Protein AF-A0A2E5YKN3-F1 (afdb_monomer_lite)

Structure (mmCIF, N/CA/C/O backbone):
data_AF-A0A2E5YKN3-F1
#
_entry.id   AF-A0A2E5YKN3-F1
#
loop_
_atom_site.group_PDB
_atom_site.id
_atom_site.type_symbol
_atom_site.label_atom_id
_atom_site.label_alt_id
_atom_site.label_comp_id
_atom_site.label_asym_id
_atom_site.label_entity_id
_atom_site.label_seq_id
_atom_site.pdbx_PDB_ins_code
_atom_site.Cartn_x
_atom_site.Cartn_y
_atom_site.Cartn_z
_atom_site.occupancy
_atom_site.B_iso_or_equiv
_atom_site.auth_seq_id
_atom_site.auth_comp_id
_atom_site.auth_asym_id
_atom_site.auth_atom_id
_atom_site.pdbx_PDB_model_num
ATOM 1 N N . MET A 1 1 ? 11.611 -17.484 11.912 1.00 40.34 1 MET A N 1
ATOM 2 C CA . MET A 1 1 ? 11.060 -16.116 11.853 1.00 40.34 1 MET A CA 1
ATOM 3 C C . MET A 1 1 ? 9.608 -16.258 11.457 1.00 40.34 1 MET A C 1
ATOM 5 O O . MET A 1 1 ? 9.357 -16.777 10.380 1.00 40.34 1 MET A O 1
ATOM 9 N N . LEU A 1 2 ? 8.669 -15.945 12.349 1.00 41.41 2 LEU A N 1
ATOM 10 C CA . LEU A 1 2 ? 7.249 -15.959 12.001 1.00 41.41 2 LEU A CA 1
ATOM 11 C C . LEU A 1 2 ? 7.031 -14.798 11.029 1.00 41.41 2 LEU A C 1
ATOM 13 O O . LEU A 1 2 ? 7.109 -13.644 11.439 1.00 41.41 2 LEU A O 1
ATOM 17 N N . ALA A 1 3 ? 6.862 -15.101 9.743 1.00 58.69 3 ALA A N 1
ATOM 18 C CA . ALA A 1 3 ? 6.401 -14.122 8.771 1.00 58.69 3 ALA A CA 1
ATOM 19 C C . ALA A 1 3 ? 4.945 -13.794 9.130 1.00 58.69 3 ALA A C 1
ATOM 21 O O . ALA A 1 3 ? 4.028 -14.521 8.754 1.00 58.69 3 ALA A O 1
ATOM 22 N N . GLY A 1 4 ? 4.753 -12.781 9.979 1.00 70.62 4 GLY A N 1
ATOM 23 C CA . GLY A 1 4 ? 3.435 -12.214 10.246 1.00 70.62 4 GLY A CA 1
ATOM 24 C C . GLY A 1 4 ? 2.866 -11.613 8.963 1.00 70.62 4 GLY A C 1
ATOM 25 O O . GLY A 1 4 ? 3.627 -11.246 8.065 1.00 70.62 4 GLY A O 1
ATOM 26 N N . LYS A 1 5 ? 1.537 -11.546 8.862 1.00 84.75 5 LYS A N 1
ATOM 27 C CA . LYS A 1 5 ? 0.886 -10.872 7.735 1.00 84.75 5 LYS A CA 1
ATOM 28 C C . LYS A 1 5 ? 1.329 -9.406 7.703 1.00 84.75 5 LYS A C 1
ATOM 30 O O . LYS A 1 5 ? 1.473 -8.792 8.757 1.00 84.75 5 LYS A O 1
ATOM 35 N N . VAL A 1 6 ? 1.566 -8.868 6.511 1.00 87.00 6 VAL A N 1
ATOM 36 C CA . VAL A 1 6 ? 1.945 -7.462 6.335 1.00 87.00 6 VAL A CA 1
ATOM 37 C C . VAL A 1 6 ? 0.680 -6.612 6.391 1.00 87.00 6 VAL A C 1
ATOM 39 O O . VAL A 1 6 ? -0.210 -6.773 5.552 1.00 87.00 6 VAL A O 1
ATOM 42 N N . GLU A 1 7 ? 0.594 -5.726 7.383 1.00 91.50 7 GLU A N 1
ATOM 43 C CA . GLU A 1 7 ? -0.519 -4.777 7.517 1.00 91.50 7 GLU A CA 1
ATOM 44 C C . GLU A 1 7 ? -0.087 -3.340 7.225 1.00 91.50 7 GLU A C 1
ATOM 46 O O . GLU A 1 7 ? -0.879 -2.560 6.700 1.00 91.50 7 GLU A O 1
ATOM 51 N N . THR A 1 8 ? 1.175 -3.006 7.506 1.00 92.50 8 THR A N 1
ATOM 52 C CA . THR A 1 8 ? 1.753 -1.684 7.240 1.00 92.50 8 THR A CA 1
ATOM 53 C C . THR A 1 8 ? 3.110 -1.781 6.543 1.00 92.50 8 THR A C 1
ATOM 55 O O . THR A 1 8 ? 3.723 -2.851 6.436 1.00 92.50 8 THR A O 1
ATOM 58 N N . VAL A 1 9 ? 3.626 -0.640 6.081 1.00 89.44 9 VAL A N 1
ATOM 59 C CA . VAL A 1 9 ? 4.989 -0.566 5.537 1.00 89.44 9 VAL A CA 1
ATOM 60 C C . VAL A 1 9 ? 6.028 -0.855 6.622 1.00 89.44 9 VAL A C 1
ATOM 62 O O . VAL A 1 9 ? 7.035 -1.505 6.348 1.00 89.44 9 VAL A O 1
ATOM 65 N N . GLU A 1 10 ? 5.786 -0.443 7.866 1.00 91.00 10 GLU A N 1
ATOM 66 C CA . GLU A 1 10 ? 6.653 -0.732 9.009 1.00 91.00 10 GLU A CA 1
ATOM 67 C C . GLU A 1 10 ? 6.767 -2.235 9.259 1.00 91.00 10 GLU A C 1
ATOM 69 O O . GLU A 1 10 ? 7.864 -2.709 9.553 1.00 91.00 10 GLU A O 1
ATOM 74 N N . ASP A 1 11 ? 5.683 -2.999 9.105 1.00 88.88 11 ASP A N 1
ATOM 75 C CA . ASP A 1 11 ? 5.725 -4.460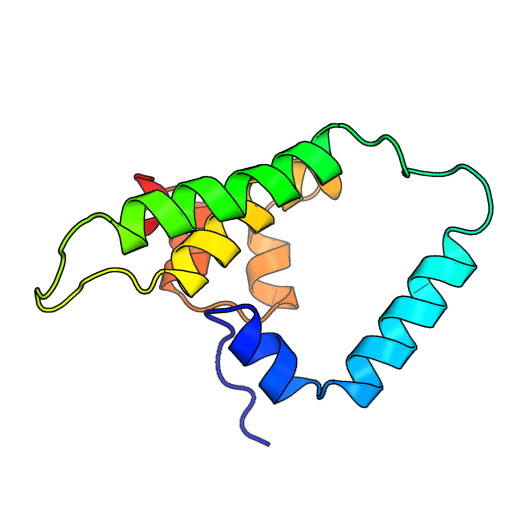 9.225 1.00 88.88 11 ASP A CA 1
ATOM 76 C C . ASP A 1 11 ? 6.582 -5.087 8.121 1.00 88.88 11 ASP A C 1
ATOM 78 O O . ASP A 1 11 ? 7.440 -5.935 8.398 1.00 88.88 11 ASP A O 1
ATOM 82 N N . ALA A 1 12 ? 6.442 -4.607 6.881 1.00 87.81 12 ALA A N 1
ATOM 83 C CA . ALA A 1 12 ? 7.300 -5.023 5.776 1.00 87.81 12 ALA A CA 1
ATOM 84 C C . ALA A 1 12 ? 8.779 -4.696 6.061 1.00 87.81 12 ALA A C 1
ATOM 86 O O . ALA A 1 12 ? 9.648 -5.560 5.916 1.00 87.81 12 ALA A O 1
ATOM 87 N N . VAL A 1 13 ? 9.076 -3.488 6.553 1.00 89.56 13 VAL A N 1
ATOM 88 C CA . VAL A 1 13 ? 10.436 -3.066 6.928 1.00 89.56 13 VAL A CA 1
ATOM 89 C C . VAL A 1 13 ? 10.989 -3.901 8.086 1.00 89.56 13 VAL A C 1
ATOM 91 O O . VAL A 1 13 ? 12.150 -4.306 8.032 1.00 89.56 13 VAL A O 1
ATOM 94 N N . ARG A 1 14 ? 10.188 -4.198 9.117 1.00 89.62 14 ARG A N 1
ATOM 95 C CA . ARG A 1 14 ? 10.586 -5.052 10.252 1.00 89.62 14 ARG A CA 1
ATOM 96 C C . ARG A 1 14 ? 10.876 -6.482 9.808 1.00 89.62 14 ARG A C 1
ATOM 98 O O . ARG A 1 14 ? 11.823 -7.081 10.312 1.00 89.62 14 ARG A O 1
ATOM 105 N N . SER A 1 15 ? 10.091 -7.017 8.873 1.00 85.25 15 SER A N 1
ATOM 106 C CA . SER A 1 15 ? 10.263 -8.384 8.369 1.00 85.25 15 SER A CA 1
ATOM 107 C C . SER A 1 15 ? 11.516 -8.544 7.496 1.00 85.25 15 SER A C 1
ATOM 109 O O . SER A 1 15 ? 12.254 -9.516 7.657 1.00 85.25 15 SER A O 1
ATOM 111 N N . LEU A 1 16 ? 11.791 -7.582 6.605 1.00 85.06 16 LEU A N 1
ATOM 112 C CA . LEU A 1 16 ? 12.911 -7.641 5.660 1.00 85.06 16 LEU A CA 1
ATOM 113 C C . LEU A 1 16 ? 14.221 -7.097 6.255 1.00 85.06 16 LEU A C 1
ATOM 115 O O . LEU A 1 16 ? 15.306 -7.587 5.937 1.00 85.06 16 LEU A O 1
ATOM 119 N N . GLY A 1 17 ? 14.124 -6.081 7.113 1.00 89.88 17 GLY A N 1
ATOM 120 C CA . GLY A 1 17 ? 15.240 -5.312 7.653 1.00 89.88 17 GLY A CA 1
ATOM 121 C C . GLY A 1 17 ? 15.718 -4.198 6.713 1.00 89.88 17 GLY A C 1
ATOM 122 O O . GLY A 1 17 ? 15.833 -4.374 5.497 1.00 89.88 17 GLY A O 1
ATOM 123 N N . LEU A 1 18 ? 16.070 -3.041 7.288 1.00 90.06 18 LEU A N 1
ATOM 124 C CA . LEU A 1 18 ? 16.417 -1.831 6.529 1.00 90.06 18 LEU A CA 1
ATOM 125 C C . LEU A 1 18 ? 17.653 -2.005 5.626 1.00 90.06 18 LEU A C 1
ATOM 127 O O . LEU A 1 18 ? 17.686 -1.483 4.515 1.00 90.06 18 LEU A O 1
ATOM 131 N N . GLN A 1 19 ? 18.656 -2.775 6.063 1.00 89.75 19 GLN A N 1
ATOM 132 C CA . GLN A 1 19 ? 19.853 -3.045 5.253 1.00 89.75 19 GLN A CA 1
ATOM 133 C C . GLN A 1 19 ? 19.534 -3.867 3.998 1.00 89.75 19 GLN A C 1
ATOM 135 O O . GLN A 1 19 ? 20.022 -3.564 2.909 1.00 89.75 19 GLN A O 1
ATOM 140 N N . GLN A 1 20 ? 18.700 -4.900 4.141 1.00 87.88 20 GLN A N 1
ATOM 141 C CA . GLN A 1 20 ? 18.295 -5.748 3.022 1.00 87.88 20 GLN A CA 1
ATOM 142 C C . GLN A 1 20 ? 17.408 -4.958 2.058 1.00 87.88 20 GLN A C 1
ATOM 144 O O . GLN A 1 20 ? 17.629 -5.023 0.850 1.00 87.88 20 GLN A O 1
ATOM 149 N N . LEU A 1 21 ? 16.469 -4.166 2.588 1.00 89.62 21 LEU A N 1
ATOM 150 C CA . LEU A 1 21 ? 15.630 -3.269 1.797 1.00 89.62 21 LEU A CA 1
ATOM 151 C C . LEU A 1 21 ? 16.475 -2.272 0.993 1.00 89.62 21 LEU A C 1
ATOM 153 O O . LEU A 1 21 ? 16.273 -2.137 -0.209 1.00 89.62 21 LEU A O 1
ATOM 157 N N . GLY A 1 22 ? 17.467 -1.635 1.622 1.00 89.81 22 GLY A N 1
ATOM 158 C CA . GLY A 1 22 ? 18.379 -0.709 0.950 1.00 89.81 22 GLY A CA 1
ATOM 159 C C . GLY A 1 22 ? 19.169 -1.366 -0.186 1.00 89.81 22 GLY A C 1
ATOM 160 O O . GLY A 1 22 ? 19.305 -0.778 -1.258 1.00 89.81 22 GLY A O 1
ATOM 161 N N . ARG A 1 23 ? 19.632 -2.613 -0.002 1.00 91.94 23 ARG A N 1
ATOM 162 C CA . ARG A 1 23 ? 20.300 -3.371 -1.074 1.00 91.94 23 ARG A CA 1
ATOM 163 C C . ARG A 1 23 ? 19.362 -3.629 -2.251 1.00 91.94 23 ARG A C 1
ATOM 165 O O . ARG A 1 23 ? 19.757 -3.420 -3.395 1.00 91.94 23 ARG A O 1
ATOM 172 N N . TRP A 1 24 ? 18.134 -4.067 -1.983 1.00 92.06 24 TRP A N 1
ATOM 173 C CA . TRP A 1 24 ? 17.137 -4.292 -3.031 1.00 92.06 24 TRP A CA 1
ATOM 174 C C . TRP A 1 24 ? 16.754 -2.994 -3.744 1.00 92.06 24 TRP A C 1
ATOM 176 O O . TRP A 1 24 ? 16.722 -2.972 -4.971 1.00 92.06 24 TRP A O 1
ATOM 186 N N . ALA A 1 25 ? 16.567 -1.898 -3.009 1.00 88.31 25 ALA A N 1
ATOM 187 C CA . ALA A 1 25 ? 16.314 -0.582 -3.584 1.00 88.31 25 ALA A CA 1
ATOM 188 C C . ALA A 1 25 ? 17.461 -0.133 -4.503 1.00 88.31 25 ALA A C 1
ATOM 190 O O . ALA A 1 25 ? 17.210 0.322 -5.615 1.00 88.31 25 ALA A O 1
ATOM 191 N N . ALA A 1 26 ? 18.719 -0.322 -4.094 1.00 89.00 26 ALA A N 1
ATOM 192 C CA . ALA A 1 26 ? 19.877 -0.000 -4.926 1.00 89.00 26 ALA A CA 1
ATOM 193 C C . ALA A 1 26 ? 19.916 -0.825 -6.225 1.00 89.00 26 ALA A C 1
ATOM 195 O O . ALA A 1 26 ? 20.190 -0.269 -7.286 1.00 89.00 26 ALA A O 1
ATOM 196 N N . ILE A 1 27 ? 19.597 -2.125 -6.163 1.00 90.31 27 ILE A N 1
ATOM 197 C CA . ILE A 1 27 ? 19.497 -2.986 -7.353 1.00 90.31 27 ILE A CA 1
ATOM 198 C C . ILE A 1 27 ? 18.385 -2.486 -8.278 1.00 90.31 27 ILE A C 1
ATOM 200 O O . ILE A 1 27 ? 18.623 -2.317 -9.470 1.00 90.31 27 ILE A O 1
ATOM 204 N N . LEU A 1 28 ? 17.194 -2.207 -7.742 1.00 85.81 28 LEU A N 1
ATOM 205 C CA . LEU A 1 28 ? 16.065 -1.699 -8.524 1.00 85.81 28 LEU A CA 1
ATOM 206 C C . LEU A 1 28 ? 16.410 -0.365 -9.198 1.00 85.81 28 LEU A C 1
ATOM 208 O O . LEU A 1 28 ? 16.187 -0.211 -10.394 1.00 85.81 28 LEU A O 1
ATOM 212 N N . LEU A 1 29 ? 17.022 0.572 -8.472 1.00 83.38 29 LEU A N 1
ATOM 213 C CA . LEU A 1 29 ? 17.454 1.863 -9.015 1.00 83.38 29 LEU A CA 1
ATOM 214 C C . LEU A 1 29 ? 18.542 1.721 -10.086 1.00 83.38 29 LEU A C 1
ATOM 216 O O . LEU A 1 29 ? 18.543 2.473 -11.058 1.00 83.38 29 LEU A O 1
ATOM 220 N N . TYR A 1 30 ? 19.452 0.760 -9.924 1.00 85.25 30 TYR A N 1
ATOM 221 C CA . TYR A 1 30 ? 20.481 0.462 -10.915 1.00 85.25 30 TYR A CA 1
ATOM 222 C C . TYR A 1 30 ? 19.885 -0.145 -12.193 1.00 85.25 30 TYR A C 1
ATOM 224 O O . TYR A 1 30 ? 20.225 0.285 -13.293 1.00 85.25 30 TYR A O 1
ATOM 232 N N . VAL A 1 31 ? 18.960 -1.101 -12.055 1.00 82.62 31 VAL A N 1
ATOM 233 C CA . VAL A 1 31 ? 18.258 -1.741 -13.182 1.00 82.62 31 VAL A CA 1
ATOM 234 C C . VAL A 1 31 ? 17.399 -0.735 -13.952 1.00 82.62 31 VAL A C 1
ATOM 236 O O . VAL A 1 31 ? 17.339 -0.792 -15.176 1.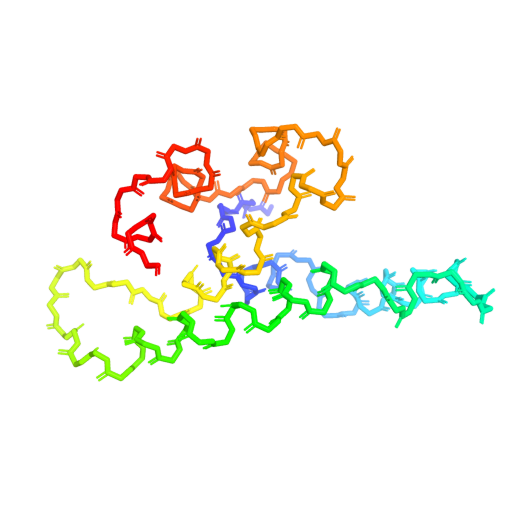00 82.62 31 VAL A O 1
ATOM 239 N N . GLN A 1 32 ? 16.801 0.236 -13.261 1.00 71.69 32 GLN A N 1
ATOM 240 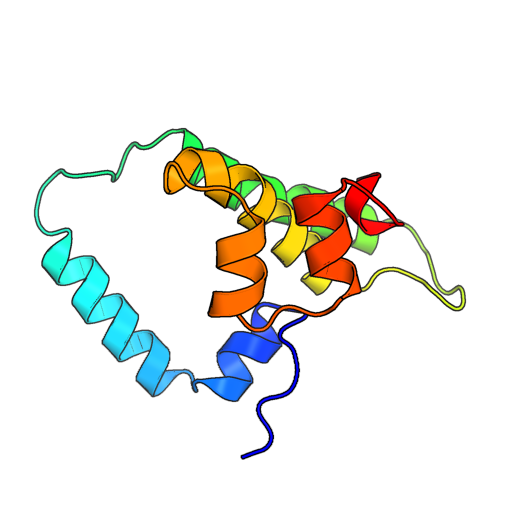C CA . GLN A 1 32 ? 16.028 1.333 -13.862 1.00 71.69 32 GLN A CA 1
ATOM 241 C C . GLN A 1 32 ? 16.914 2.411 -14.533 1.00 71.69 32 GLN A C 1
ATOM 243 O O . GLN A 1 32 ? 16.417 3.459 -14.955 1.00 71.69 32 GLN A O 1
ATOM 248 N N . GLY A 1 33 ? 18.232 2.189 -14.615 1.00 57.28 33 GLY A N 1
ATOM 249 C CA . GLY A 1 33 ? 19.238 3.138 -15.083 1.00 57.28 33 GLY A CA 1
ATOM 250 C C . GLY A 1 33 ? 18.944 3.745 -16.458 1.00 57.28 33 GLY A C 1
ATOM 251 O O . GLY A 1 33 ? 19.229 3.149 -17.492 1.00 57.28 33 GLY A O 1
ATOM 252 N N . GLY A 1 34 ? 18.432 4.979 -16.474 1.00 58.03 34 GLY A N 1
ATOM 253 C CA . GLY A 1 34 ? 18.390 5.819 -17.673 1.00 58.03 34 GLY A CA 1
ATOM 254 C C . GLY A 1 34 ? 17.143 6.685 -17.781 1.00 58.03 34 GLY A C 1
ATOM 255 O O . GLY A 1 34 ? 17.198 7.877 -17.499 1.00 58.03 34 GLY A O 1
ATOM 256 N N . THR A 1 35 ? 16.021 6.124 -18.219 1.00 55.00 35 THR A N 1
ATOM 257 C CA . THR A 1 35 ? 14.827 6.907 -18.604 1.00 55.00 35 THR A CA 1
ATOM 258 C C . THR A 1 35 ? 13.515 6.115 -18.563 1.00 55.00 35 THR A C 1
ATOM 260 O O . THR A 1 35 ? 12.467 6.673 -18.887 1.00 55.00 35 THR A O 1
ATOM 263 N N . GLY A 1 36 ? 13.534 4.846 -18.151 1.00 54.97 36 GLY A N 1
ATOM 264 C CA . GLY A 1 36 ? 12.326 4.032 -18.037 1.00 54.97 36 GLY A CA 1
ATOM 265 C C . GLY A 1 36 ? 11.552 4.381 -16.769 1.00 54.97 36 GLY A C 1
ATOM 266 O O . GLY A 1 36 ? 12.112 4.386 -15.682 1.00 54.97 36 GLY A O 1
ATOM 267 N N . ASP A 1 37 ? 10.273 4.709 -16.911 1.00 54.88 37 ASP A N 1
ATOM 268 C CA . ASP A 1 37 ? 9.266 4.700 -15.837 1.00 54.88 37 ASP A CA 1
ATOM 269 C C . ASP A 1 37 ? 9.304 5.792 -14.744 1.00 54.88 37 ASP A C 1
ATOM 271 O O . ASP A 1 37 ? 8.321 5.975 -14.030 1.00 54.88 37 ASP A O 1
ATOM 275 N N . ARG A 1 38 ? 10.334 6.653 -14.683 1.00 54.81 38 ARG A N 1
ATOM 276 C CA . ARG A 1 38 ? 10.375 7.842 -13.783 1.00 54.81 38 ARG A CA 1
ATOM 277 C C . ARG A 1 38 ? 9.208 8.838 -13.949 1.00 54.81 38 ARG A C 1
ATOM 279 O O . ARG A 1 38 ? 9.138 9.816 -13.208 1.00 54.81 38 ARG A O 1
ATOM 286 N N . ARG A 1 39 ? 8.338 8.645 -14.942 1.00 60.62 39 ARG A N 1
ATOM 287 C CA . ARG A 1 39 ? 7.161 9.480 -15.231 1.00 60.62 39 ARG A CA 1
ATOM 288 C C . ARG A 1 39 ? 5.887 8.660 -15.380 1.00 60.62 39 ARG A C 1
ATOM 290 O O . ARG A 1 39 ? 4.987 9.110 -16.079 1.00 60.62 39 ARG A O 1
ATOM 297 N N . ASN A 1 40 ? 5.810 7.463 -14.806 1.00 77.94 40 ASN A N 1
ATOM 298 C CA . ASN A 1 40 ? 4.548 6.743 -14.819 1.00 77.94 40 ASN A CA 1
ATOM 299 C C . ASN A 1 40 ? 3.558 7.473 -13.906 1.00 77.94 40 ASN A C 1
ATOM 301 O O . ASN A 1 40 ? 3.744 7.457 -12.684 1.00 77.94 40 ASN A O 1
ATOM 305 N N . PRO A 1 41 ? 2.528 8.134 -14.468 1.00 85.12 41 PRO A N 1
ATOM 306 C CA . PRO A 1 41 ? 1.584 8.885 -13.662 1.00 85.12 41 PRO A CA 1
ATOM 307 C C . PRO A 1 41 ? 0.842 7.963 -12.690 1.00 85.12 41 PRO A C 1
ATOM 309 O O . PRO A 1 41 ? 0.442 8.425 -11.626 1.00 85.12 41 PRO A O 1
ATOM 312 N N . LEU A 1 42 ? 0.713 6.663 -12.994 1.00 86.44 42 LEU A N 1
ATOM 313 C CA . LEU A 1 42 ? 0.110 5.688 -12.088 1.00 86.44 42 LEU A CA 1
ATOM 314 C C . LEU A 1 42 ? 0.996 5.428 -10.872 1.00 86.44 42 LEU A C 1
ATOM 316 O O . LEU A 1 42 ? 0.477 5.426 -9.765 1.00 86.44 42 LEU A O 1
ATOM 320 N N . LEU A 1 43 ? 2.319 5.299 -11.036 1.00 83.12 43 LEU A N 1
ATOM 321 C CA . LEU A 1 43 ? 3.226 5.127 -9.891 1.00 83.12 43 LEU A CA 1
ATOM 322 C C . LEU A 1 43 ? 3.195 6.351 -8.981 1.00 83.12 43 LEU A C 1
ATOM 324 O O . LEU A 1 43 ? 3.107 6.220 -7.761 1.00 83.12 43 LEU A O 1
ATOM 328 N N . THR A 1 44 ? 3.221 7.551 -9.569 1.00 86.00 44 THR A N 1
ATOM 329 C CA . THR A 1 44 ? 3.111 8.779 -8.781 1.00 86.00 44 THR A CA 1
ATOM 330 C C . THR A 1 44 ? 1.744 8.886 -8.118 1.00 86.00 44 THR A C 1
ATOM 332 O O . THR A 1 44 ? 1.674 9.262 -6.958 1.00 86.00 44 THR A O 1
ATOM 335 N N . THR A 1 45 ? 0.655 8.549 -8.809 1.00 89.56 45 THR A N 1
ATOM 336 C CA . THR A 1 45 ? -0.700 8.644 -8.239 1.00 89.56 45 THR A CA 1
ATOM 337 C C . THR A 1 45 ? -0.901 7.618 -7.129 1.00 89.56 45 THR A C 1
ATOM 339 O O . THR A 1 45 ? -1.451 7.964 -6.092 1.00 89.56 45 THR A O 1
ATOM 342 N N . ALA A 1 46 ? -0.391 6.396 -7.292 1.00 87.50 46 ALA A N 1
ATOM 343 C CA . ALA A 1 46 ? -0.408 5.350 -6.274 1.00 87.50 46 ALA A CA 1
ATOM 344 C C . ALA A 1 46 ? 0.320 5.788 -5.001 1.00 87.50 46 ALA A C 1
ATOM 346 O O . ALA A 1 46 ? -0.271 5.776 -3.922 1.00 87.50 46 ALA A O 1
ATOM 347 N N . ALA A 1 47 ? 1.554 6.283 -5.134 1.00 81.75 47 ALA A N 1
ATOM 348 C CA . ALA A 1 47 ? 2.307 6.819 -4.002 1.00 81.75 47 ALA A CA 1
ATOM 349 C C . ALA A 1 47 ? 1.563 7.975 -3.306 1.00 81.75 47 ALA A C 1
ATOM 351 O O . ALA A 1 47 ? 1.513 8.029 -2.080 1.00 81.75 47 ALA A O 1
ATOM 352 N N . HIS A 1 48 ? 0.932 8.868 -4.078 1.00 88.25 48 HIS A N 1
ATOM 353 C CA . HIS A 1 48 ? 0.150 9.978 -3.533 1.00 88.25 48 HIS A CA 1
ATOM 354 C C . HIS A 1 48 ? -1.240 9.588 -3.023 1.00 88.25 48 HIS A C 1
ATOM 356 O O . HIS A 1 48 ? -1.847 10.417 -2.361 1.00 88.25 48 HIS A O 1
ATOM 362 N N . ARG A 1 49 ? -1.776 8.394 -3.308 1.00 91.56 49 ARG A N 1
ATOM 363 C CA . ARG A 1 49 ? -3.086 7.963 -2.785 1.00 91.56 49 ARG A CA 1
ATOM 364 C C . ARG A 1 49 ? -2.986 7.426 -1.357 1.00 91.56 49 ARG A C 1
ATOM 366 O O . ARG A 1 49 ? -3.925 7.604 -0.587 1.00 91.56 49 ARG A O 1
ATOM 373 N N . GLY A 1 50 ? -1.850 6.831 -0.990 1.00 91.50 50 GLY A N 1
ATOM 374 C CA . GLY A 1 50 ? -1.602 6.362 0.377 1.00 91.50 50 GLY A CA 1
ATOM 375 C C . GLY A 1 50 ? -1.676 7.488 1.413 1.00 91.50 50 GLY A C 1
ATOM 376 O O . GLY A 1 50 ? -2.414 7.371 2.387 1.00 91.50 50 GLY A O 1
ATOM 377 N N . CYS A 1 51 ? -0.981 8.610 1.178 1.00 92.06 51 CYS A N 1
ATOM 378 C CA . CYS A 1 51 ? -0.900 9.696 2.166 1.00 92.06 51 CYS A CA 1
ATOM 379 C C . CYS A 1 51 ? -2.269 10.312 2.539 1.00 92.06 51 CYS A C 1
ATOM 381 O O . CYS A 1 51 ? -2.531 10.461 3.726 1.00 92.06 51 CYS A O 1
ATOM 383 N N . PRO A 1 52 ? -3.174 10.663 1.602 1.00 92.12 52 PRO A N 1
ATOM 384 C CA . PRO A 1 52 ? -4.500 11.168 1.945 1.00 92.12 52 PRO A CA 1
ATOM 385 C C . PRO A 1 52 ? -5.325 10.185 2.771 1.00 92.12 52 PRO A C 1
ATOM 387 O O . PRO A 1 52 ? -5.991 10.609 3.705 1.00 92.12 52 PRO A O 1
ATOM 390 N N . MET A 1 53 ? -5.276 8.887 2.459 1.00 92.62 53 MET A N 1
ATOM 391 C CA . MET A 1 53 ? -6.028 7.875 3.209 1.00 92.62 53 MET A CA 1
ATOM 392 C C . MET A 1 53 ? -5.492 7.724 4.637 1.00 92.62 53 MET A C 1
ATOM 394 O O . MET A 1 53 ? -6.277 7.652 5.579 1.00 92.62 53 MET A O 1
ATOM 398 N N . GLU A 1 54 ? -4.168 7.750 4.808 1.00 93.88 54 GLU A N 1
ATOM 399 C CA . GLU A 1 54 ? -3.517 7.803 6.122 1.00 93.88 54 GLU A CA 1
ATOM 400 C C . GLU A 1 54 ? -3.945 9.039 6.920 1.00 93.88 54 GLU A C 1
ATOM 402 O O . GLU A 1 54 ? -4.308 8.923 8.088 1.00 93.88 54 GLU A O 1
ATOM 407 N N . LEU A 1 55 ? -3.951 10.213 6.281 1.00 92.12 55 LEU A N 1
ATOM 408 C CA . LEU A 1 55 ? -4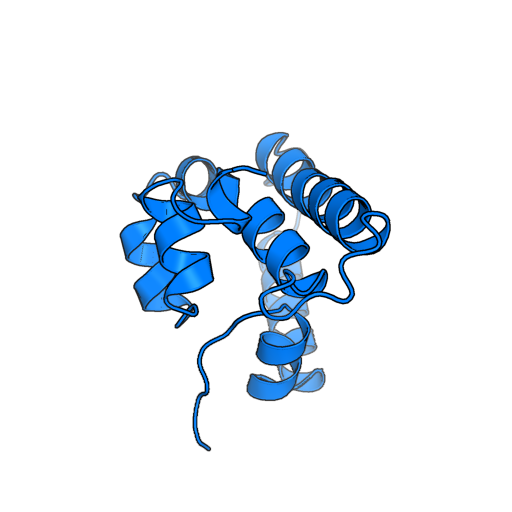.333 11.477 6.911 1.00 92.12 55 LEU A CA 1
ATOM 409 C C . LEU A 1 55 ? -5.808 11.496 7.313 1.00 92.12 55 LEU A C 1
ATOM 411 O O . LEU A 1 55 ? -6.111 11.864 8.441 1.00 92.12 55 LEU A O 1
ATOM 415 N N . ILE A 1 56 ? -6.716 11.054 6.436 1.00 90.62 56 ILE A N 1
ATOM 416 C CA . ILE A 1 56 ? -8.155 10.970 6.734 1.00 90.62 56 ILE A CA 1
ATOM 417 C C . ILE A 1 56 ? -8.388 10.103 7.974 1.00 90.62 56 ILE A C 1
ATOM 419 O O . ILE A 1 56 ? -9.144 10.487 8.864 1.00 90.62 56 ILE A O 1
ATOM 423 N N . VAL A 1 57 ? -7.719 8.951 8.054 1.00 91.25 57 VAL A N 1
ATOM 424 C CA . VAL A 1 57 ? -7.827 8.049 9.206 1.00 91.25 57 VAL A CA 1
ATOM 425 C C . VAL A 1 57 ? -7.145 8.625 10.449 1.00 91.25 57 VAL A C 1
ATOM 427 O O . VAL A 1 57 ? -7.669 8.474 11.548 1.00 91.25 57 VAL A O 1
ATOM 430 N N . GLY A 1 58 ? -6.005 9.301 10.295 1.00 88.94 58 GLY A N 1
ATOM 431 C CA . GLY A 1 58 ? -5.272 9.926 11.397 1.00 88.94 58 GLY A CA 1
ATOM 432 C C . GLY A 1 58 ? -5.982 11.140 12.007 1.00 88.94 58 GLY A C 1
ATOM 433 O O . GLY A 1 58 ? -5.858 11.374 13.208 1.00 88.94 58 GLY A O 1
ATOM 434 N N . GLU A 1 59 ? -6.730 11.897 11.201 1.00 86.25 59 GLU A N 1
ATOM 435 C CA . GLU A 1 59 ? -7.525 13.051 11.641 1.00 86.25 59 GLU A CA 1
ATOM 436 C C . GLU A 1 59 ? -8.914 12.660 12.149 1.00 86.25 59 GLU A C 1
ATOM 438 O O . GLU A 1 59 ? -9.469 13.340 13.016 1.00 86.25 59 GLU A O 1
ATOM 443 N N . ALA A 1 60 ? -9.488 11.566 11.643 1.00 79.94 60 ALA A N 1
ATOM 444 C CA . ALA A 1 60 ? -10.691 10.996 12.221 1.00 79.94 60 ALA A CA 1
ATOM 445 C C . ALA A 1 60 ? -10.355 10.529 13.646 1.00 79.94 60 ALA A C 1
ATOM 447 O O . ALA A 1 60 ? -9.660 9.530 13.817 1.00 79.94 60 ALA A O 1
ATOM 448 N N . GLU A 1 61 ? -10.824 11.258 14.671 1.00 58.72 61 GLU A N 1
ATOM 449 C CA . GLU A 1 61 ? -10.643 10.967 16.106 1.00 58.72 61 GLU A CA 1
ATOM 450 C C . GLU A 1 61 ? -11.304 9.637 16.517 1.00 58.72 61 GLU A C 1
ATOM 452 O O . GLU A 1 61 ? -12.232 9.560 17.324 1.00 58.72 61 GLU A O 1
ATOM 457 N N . THR A 1 62 ? -10.829 8.536 15.955 1.00 56.91 62 THR A N 1
ATOM 458 C CA . THR A 1 62 ? -11.448 7.227 16.060 1.00 56.91 62 THR A CA 1
ATOM 459 C C . THR A 1 62 ? -10.722 6.480 17.169 1.00 56.91 62 THR A C 1
ATOM 461 O O . THR A 1 62 ? -9.984 5.536 16.944 1.00 56.91 62 THR A O 1
ATOM 464 N N . LYS A 1 63 ? -10.903 6.912 18.422 1.00 57.28 63 LYS A N 1
ATOM 465 C CA . LYS A 1 63 ? -10.529 6.110 19.608 1.00 57.28 63 LYS A CA 1
ATOM 466 C C . LYS A 1 63 ? -11.641 5.120 19.976 1.00 57.28 63 LYS A C 1
ATOM 468 O O . LYS A 1 63 ? -11.977 4.965 21.146 1.00 57.28 63 LYS A O 1
ATOM 473 N N . SER A 1 64 ? -12.249 4.494 18.972 1.00 63.72 64 SER A N 1
ATOM 474 C CA . SER A 1 64 ? -13.238 3.429 19.163 1.00 63.72 64 SER A CA 1
ATOM 475 C C . SER A 1 64 ? -1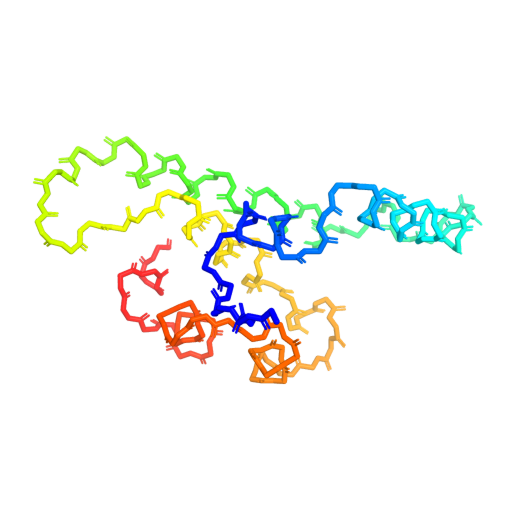2.594 2.071 18.903 1.00 63.72 64 SER A C 1
ATOM 477 O O . SER A 1 64 ? -11.657 1.962 18.111 1.00 63.72 64 SER A O 1
ATOM 479 N N . GLU A 1 65 ? -13.090 1.026 19.562 1.00 59.41 65 GLU A N 1
ATOM 480 C CA . GLU A 1 65 ? -12.719 -0.350 19.225 1.00 59.41 65 GLU A CA 1
ATOM 481 C C . GLU A 1 65 ? -13.041 -0.615 17.744 1.00 59.41 65 GLU A C 1
ATOM 483 O O . GLU A 1 65 ? -14.159 -0.369 17.293 1.00 59.41 65 GLU A O 1
ATOM 488 N N . GLY A 1 66 ? -12.045 -1.071 16.977 1.00 68.19 66 GLY A N 1
ATOM 489 C CA . GLY A 1 66 ? -12.168 -1.284 15.529 1.00 68.19 66 GLY A CA 1
ATOM 490 C C . GLY A 1 66 ? -11.756 -0.096 14.651 1.00 68.19 66 GLY A C 1
ATOM 491 O O . GLY A 1 66 ? -12.001 -0.126 13.447 1.00 68.19 66 GLY A O 1
ATOM 492 N N . ALA A 1 67 ? -11.133 0.938 15.220 1.00 79.88 67 ALA A N 1
ATOM 493 C CA . ALA A 1 67 ? -10.536 2.015 14.440 1.00 79.88 67 ALA A CA 1
ATOM 494 C C . ALA A 1 67 ? -9.442 1.505 13.491 1.00 79.88 67 ALA A C 1
ATOM 496 O O . ALA A 1 67 ? -8.613 0.670 13.862 1.00 79.88 67 ALA A O 1
ATOM 497 N N . ILE A 1 68 ? -9.441 2.039 12.270 1.00 87.38 68 ILE A N 1
ATOM 498 C CA . ILE A 1 68 ? -8.417 1.746 11.272 1.00 87.38 68 ILE A CA 1
ATOM 499 C C . ILE A 1 68 ? -7.094 2.350 11.752 1.00 87.38 68 ILE A C 1
ATOM 501 O O . ILE A 1 68 ? -7.038 3.508 12.159 1.00 87.38 68 ILE A O 1
ATOM 505 N N . GLU A 1 69 ? -6.021 1.568 11.695 1.00 90.19 69 GLU A N 1
ATOM 506 C CA . GLU A 1 69 ? -4.673 2.078 11.935 1.00 90.19 69 GLU A CA 1
ATOM 507 C C . GLU A 1 69 ? -4.195 2.867 10.691 1.00 90.19 69 GLU A C 1
ATOM 509 O O . GLU A 1 69 ? -4.357 2.375 9.568 1.00 90.19 69 GLU A O 1
ATOM 514 N N . PRO A 1 70 ? -3.648 4.090 10.841 1.00 92.12 70 PRO A N 1
ATOM 515 C CA . PRO A 1 70 ? -3.284 4.943 9.706 1.00 92.12 70 PRO A CA 1
ATOM 516 C C . PRO A 1 70 ? -2.320 4.291 8.701 1.00 92.12 70 PRO A C 1
ATOM 518 O O . PRO A 1 70 ? -2.530 4.412 7.493 1.00 92.12 70 PRO A O 1
ATOM 521 N N . GLY A 1 71 ? -1.316 3.540 9.165 1.00 92.75 71 GLY A N 1
ATOM 522 C CA . GLY A 1 71 ? -0.370 2.823 8.307 1.00 92.75 71 GLY A CA 1
ATOM 523 C C . GLY A 1 71 ? -1.028 1.769 7.407 1.00 92.75 71 GLY A C 1
ATOM 524 O O . GLY A 1 71 ? -0.606 1.571 6.264 1.00 92.75 71 GLY A O 1
ATOM 525 N N . ARG A 1 72 ? -2.116 1.134 7.856 1.00 93.50 72 ARG A N 1
ATOM 526 C CA . ARG A 1 72 ? -2.933 0.223 7.028 1.00 93.50 72 ARG A CA 1
ATOM 527 C C . ARG A 1 72 ? -3.680 0.971 5.934 1.00 93.50 72 ARG A C 1
ATOM 529 O O . ARG A 1 72 ? -3.759 0.483 4.807 1.00 93.50 72 ARG A O 1
ATOM 536 N N . ALA A 1 73 ? -4.203 2.157 6.246 1.00 93.88 73 ALA A N 1
ATOM 537 C CA . ALA A 1 73 ? -4.851 3.021 5.261 1.00 93.88 73 ALA A CA 1
ATOM 538 C C . ALA A 1 73 ? -3.847 3.532 4.217 1.00 93.88 73 ALA A C 1
ATOM 540 O O . ALA A 1 73 ? -4.144 3.506 3.020 1.00 93.88 73 ALA A O 1
ATOM 541 N N . PHE A 1 74 ? -2.630 3.883 4.650 1.00 94.31 74 PHE A N 1
ATOM 542 C CA . PHE A 1 74 ? -1.518 4.195 3.755 1.00 94.31 74 PHE A CA 1
ATOM 543 C C . PHE A 1 74 ? -1.227 3.034 2.794 1.00 94.31 74 PHE A C 1
ATOM 545 O O . PHE A 1 74 ? -1.190 3.224 1.575 1.00 94.31 74 PHE A O 1
ATOM 552 N N . LEU A 1 75 ? -1.047 1.821 3.334 1.00 93.75 75 LEU A N 1
ATOM 553 C CA . LEU A 1 75 ? -0.711 0.634 2.547 1.00 93.75 75 LEU A CA 1
ATOM 554 C C . LEU A 1 75 ? -1.817 0.286 1.543 1.00 93.75 75 LEU A C 1
ATOM 556 O O . LEU A 1 75 ? -1.521 0.050 0.370 1.00 93.75 75 LEU A O 1
ATOM 560 N N . ALA A 1 76 ? -3.081 0.296 1.977 1.00 93.81 76 ALA A N 1
ATOM 561 C CA . ALA A 1 76 ? -4.229 0.044 1.110 1.00 93.81 76 ALA A CA 1
ATOM 562 C C . ALA A 1 76 ? -4.322 1.083 -0.020 1.00 93.81 76 ALA A C 1
ATOM 564 O O . ALA A 1 76 ? -4.480 0.715 -1.183 1.00 93.81 76 ALA A O 1
ATOM 565 N N . GLY A 1 77 ? -4.142 2.372 0.284 1.00 93.19 77 GLY A N 1
ATOM 566 C CA . GLY A 1 77 ? -4.146 3.432 -0.722 1.00 93.19 77 GLY A CA 1
ATOM 567 C C . GLY A 1 77 ? -3.017 3.307 -1.737 1.00 93.19 77 GLY A C 1
ATOM 568 O O . GLY A 1 77 ? -3.257 3.407 -2.942 1.00 93.19 77 GLY A O 1
ATOM 569 N N . MET A 1 78 ? -1.805 3.010 -1.270 1.00 91.81 78 MET A N 1
ATOM 570 C CA . MET A 1 78 ? -0.634 2.813 -2.123 1.00 91.81 78 MET A CA 1
ATOM 571 C C . MET A 1 78 ? -0.786 1.603 -3.054 1.00 91.81 78 MET A C 1
ATOM 573 O O . MET A 1 78 ? -0.443 1.686 -4.233 1.00 91.81 78 MET A O 1
ATOM 577 N N . LEU A 1 79 ? -1.318 0.487 -2.548 1.00 91.94 79 LEU A N 1
ATOM 578 C CA . LEU A 1 79 ? -1.506 -0.736 -3.331 1.00 91.94 79 LEU A CA 1
ATOM 579 C C . LEU A 1 79 ? -2.782 -0.731 -4.173 1.00 91.94 79 LEU A C 1
ATOM 581 O O . LEU A 1 79 ? -2.945 -1.585 -5.025 1.00 91.94 79 LEU A O 1
ATOM 585 N N . SER A 1 80 ? -3.680 0.230 -4.012 1.00 91.62 80 SER A N 1
ATOM 586 C CA . SER A 1 80 ? -4.978 0.224 -4.700 1.00 91.62 80 SER A CA 1
ATOM 587 C C . SER A 1 80 ? -4.957 0.333 -6.235 1.00 91.62 80 SER A C 1
ATOM 589 O O . SER A 1 80 ? -5.995 0.154 -6.861 1.00 91.62 80 SER A O 1
ATOM 591 N N . MET A 1 81 ? -3.814 0.676 -6.834 1.00 90.19 81 MET A N 1
ATOM 592 C CA . MET A 1 81 ? -3.615 0.794 -8.292 1.00 90.19 81 MET A CA 1
ATOM 593 C C . MET A 1 81 ? -2.565 -0.190 -8.819 1.00 90.19 81 MET A C 1
ATOM 595 O O . MET A 1 81 ? -2.064 -0.067 -9.939 1.00 90.19 81 MET A O 1
ATOM 599 N N . VAL A 1 82 ? -2.155 -1.136 -7.980 1.00 86.44 82 VAL A N 1
ATOM 600 C CA . VAL A 1 82 ? -1.074 -2.069 -8.290 1.00 86.44 82 VAL A CA 1
ATOM 601 C C . VAL A 1 82 ? -1.437 -3.015 -9.444 1.00 86.44 82 VAL A C 1
ATOM 603 O O . VAL A 1 82 ? -0.567 -3.433 -10.204 1.00 86.44 82 VAL A O 1
ATOM 606 N N . ASP A 1 83 ? -2.722 -3.311 -9.615 1.00 87.62 83 ASP A N 1
ATOM 607 C CA . ASP A 1 83 ? -3.268 -4.139 -10.685 1.00 87.62 83 ASP A CA 1
ATOM 608 C C . ASP A 1 83 ? -3.091 -3.467 -12.053 1.00 87.62 83 ASP A C 1
ATOM 610 O O . ASP A 1 83 ? -2.590 -4.082 -12.997 1.00 87.62 83 ASP A O 1
ATOM 614 N N . ALA A 1 84 ? -3.393 -2.169 -12.131 1.00 87.38 84 ALA A N 1
ATOM 615 C CA . ALA A 1 84 ? -3.169 -1.328 -13.298 1.00 87.38 84 ALA A CA 1
ATOM 616 C C . ALA A 1 84 ? -1.673 -1.155 -13.602 1.00 87.38 84 ALA A C 1
ATOM 618 O O . ALA A 1 84 ? -1.285 -1.074 -14.767 1.00 87.38 84 ALA A O 1
ATOM 619 N N . LEU A 1 85 ? -0.826 -1.126 -12.567 1.00 84.62 85 LEU A N 1
ATOM 620 C CA . LEU A 1 85 ? 0.630 -1.035 -12.710 1.00 84.62 85 LEU A CA 1
ATOM 621 C C . LEU A 1 85 ? 1.259 -2.326 -13.242 1.00 84.62 85 LEU A C 1
ATOM 623 O O . LEU A 1 85 ? 2.175 -2.270 -14.060 1.00 84.62 85 LEU A O 1
ATOM 627 N N . LEU A 1 86 ? 0.788 -3.484 -12.776 1.00 82.62 86 LEU A N 1
ATOM 628 C CA . LEU A 1 86 ? 1.369 -4.788 -13.106 1.00 82.62 86 LEU A CA 1
ATOM 629 C C . LEU A 1 86 ? 0.643 -5.509 -14.249 1.00 82.62 86 LEU A C 1
ATOM 631 O O . LEU A 1 86 ? 1.139 -6.525 -14.740 1.00 82.62 86 LEU A O 1
ATOM 635 N N . GLY A 1 87 ? -0.519 -5.005 -14.674 1.00 85.31 87 GLY A N 1
ATOM 636 C CA . GLY A 1 87 ? -1.366 -5.633 -15.687 1.00 85.31 87 GLY A CA 1
ATOM 637 C C . GLY A 1 87 ? -1.904 -6.998 -15.248 1.00 85.31 87 GLY A C 1
ATOM 638 O O . GLY A 1 87 ? -2.089 -7.883 -16.085 1.00 85.31 87 GLY A O 1
ATOM 639 N N . ARG A 1 88 ? -2.085 -7.203 -13.937 1.00 86.62 88 ARG A N 1
ATOM 640 C CA . ARG A 1 88 ? -2.519 -8.470 -13.328 1.00 86.62 88 ARG A CA 1
ATOM 641 C C . ARG A 1 88 ? -3.551 -8.212 -12.225 1.00 86.62 88 ARG A C 1
ATOM 643 O O . ARG A 1 88 ? -3.458 -7.173 -11.582 1.00 86.62 88 ARG A O 1
ATOM 650 N N . PRO A 1 89 ? -4.483 -9.146 -11.969 1.00 85.31 89 PRO A N 1
ATOM 651 C CA . PRO A 1 89 ? -5.475 -9.002 -10.902 1.00 85.31 89 PRO A CA 1
ATOM 652 C C . PRO A 1 89 ? -4.840 -8.871 -9.507 1.00 85.31 89 PRO A C 1
ATOM 654 O O . PRO A 1 89 ? -3.788 -9.469 -9.245 1.00 85.31 89 PRO A O 1
ATOM 657 N N . SER A 1 90 ? -5.482 -8.121 -8.607 1.00 81.69 90 SER A N 1
ATOM 658 C CA . SER A 1 90 ? -4.961 -7.822 -7.265 1.00 81.69 90 SER A CA 1
ATOM 659 C C . SER A 1 90 ? -4.863 -9.053 -6.354 1.00 81.69 90 SER A C 1
ATOM 661 O O . SER A 1 90 ? -4.040 -9.074 -5.438 1.00 81.69 90 SER A O 1
ATOM 663 N N . GLU A 1 91 ? -5.599 -10.129 -6.645 1.00 85.12 91 GLU A N 1
ATOM 664 C CA . GLU A 1 91 ? -5.564 -11.391 -5.896 1.00 85.12 91 GLU A CA 1
ATOM 665 C C . GLU A 1 91 ? -4.179 -12.048 -5.913 1.00 85.12 91 GLU A C 1
ATOM 667 O O . GLU A 1 91 ? -3.754 -12.635 -4.916 1.00 85.12 91 GLU A O 1
ATOM 672 N N . TYR A 1 92 ? -3.447 -11.925 -7.026 1.00 82.19 92 TYR A N 1
ATOM 673 C CA . TYR A 1 92 ? -2.079 -12.445 -7.126 1.00 82.19 92 TYR A CA 1
ATOM 674 C C . TYR A 1 92 ? -1.136 -11.730 -6.157 1.00 82.19 92 TYR A C 1
ATOM 676 O O . TYR A 1 92 ? -0.224 -12.333 -5.597 1.00 82.19 92 TYR A O 1
ATOM 684 N N . LEU A 1 93 ? -1.388 -10.449 -5.910 1.00 78.19 93 LEU A N 1
ATOM 685 C CA . LEU A 1 93 ? -0.524 -9.602 -5.097 1.00 78.19 93 LEU A CA 1
ATOM 686 C C . LEU A 1 93 ? -0.775 -9.814 -3.617 1.00 78.19 93 LEU A C 1
ATOM 688 O O . LEU A 1 93 ? 0.170 -9.838 -2.835 1.00 78.19 93 LEU A O 1
ATOM 692 N N . VAL A 1 94 ? -2.029 -10.059 -3.238 1.00 82.31 94 VAL A N 1
ATOM 693 C CA . VAL A 1 94 ? -2.373 -10.499 -1.883 1.00 82.31 94 VAL A CA 1
ATOM 694 C C . VAL A 1 94 ? -1.572 -11.745 -1.494 1.00 82.31 94 VAL A C 1
ATOM 696 O O . VAL A 1 94 ? -1.057 -11.818 -0.376 1.00 82.31 94 VAL A O 1
ATOM 699 N N . GLN A 1 95 ? -1.436 -12.702 -2.418 1.00 79.94 95 GLN A N 1
ATOM 700 C CA . GLN A 1 95 ? -0.675 -13.931 -2.186 1.00 79.94 95 GLN A CA 1
ATOM 701 C C . GLN A 1 95 ? 0.838 -13.688 -2.146 1.00 79.94 95 GLN A C 1
ATOM 703 O O . GLN A 1 95 ? 1.507 -14.222 -1.265 1.00 79.94 95 GLN A O 1
ATOM 708 N N . GLU A 1 96 ? 1.380 -12.881 -3.063 1.00 82.69 96 GLU A N 1
ATOM 709 C CA . GLU A 1 96 ? 2.822 -12.600 -3.127 1.00 82.69 96 GLU A CA 1
ATOM 710 C C . GLU A 1 96 ? 3.327 -11.760 -1.942 1.00 82.69 96 GLU A C 1
ATOM 712 O O . GLU A 1 96 ? 4.428 -11.998 -1.445 1.00 82.69 96 GLU A O 1
ATOM 717 N N . PHE A 1 97 ? 2.529 -10.801 -1.461 1.00 80.62 97 PHE A N 1
ATOM 718 C CA . PHE A 1 97 ? 2.916 -9.889 -0.379 1.00 80.62 97 PHE A CA 1
ATOM 719 C C . PHE A 1 97 ? 2.498 -10.353 1.022 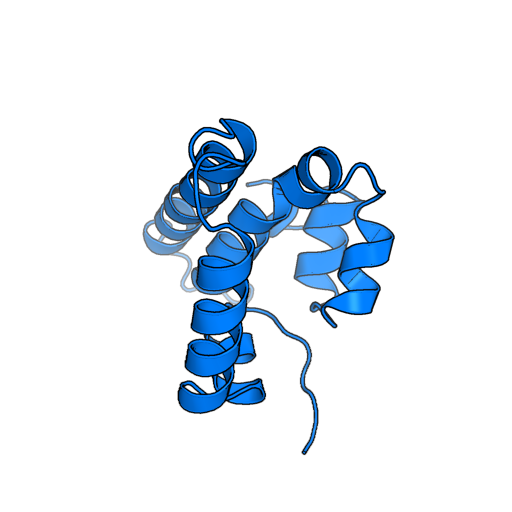1.00 80.62 97 PHE A C 1
ATOM 721 O O . PHE A 1 97 ? 2.816 -9.671 1.996 1.00 80.62 97 PHE A O 1
ATOM 728 N N . CYS A 1 98 ? 1.815 -11.497 1.150 1.00 85.62 98 CYS A N 1
ATOM 729 C CA . CYS A 1 98 ? 1.328 -12.021 2.433 1.00 85.62 98 CYS A CA 1
ATOM 730 C C . CYS A 1 98 ? 0.533 -10.972 3.239 1.00 85.62 98 CYS A C 1
ATOM 732 O O . CYS A 1 98 ? 0.756 -10.799 4.442 1.00 85.62 98 CYS A O 1
ATOM 734 N N . LEU A 1 99 ? -0.364 -10.241 2.570 1.00 89.38 99 LEU A N 1
ATOM 735 C CA . LEU A 1 99 ? -1.143 -9.165 3.192 1.00 89.38 99 LEU A CA 1
ATOM 736 C C . LEU A 1 99 ? -2.142 -9.711 4.223 1.00 89.38 99 LEU A C 1
ATOM 738 O O . LEU A 1 99 ? -2.563 -10.870 4.155 1.00 89.38 99 LEU A O 1
ATOM 742 N N . SER A 1 100 ? -2.549 -8.872 5.180 1.00 90.94 100 SER A N 1
ATOM 743 C CA . SER A 1 100 ? -3.648 -9.220 6.089 1.00 90.94 100 SER A CA 1
ATOM 744 C C . SER A 1 100 ? -4.974 -9.393 5.352 1.00 90.94 100 SER A C 1
ATOM 746 O O . SER A 1 100 ? -5.201 -8.790 4.304 1.00 90.94 100 SER A O 1
ATOM 748 N N . ASP A 1 101 ? -5.888 -10.188 5.918 1.00 90.31 101 ASP A N 1
ATOM 749 C CA . ASP A 1 101 ? -7.196 -10.451 5.292 1.00 90.31 101 ASP A CA 1
ATOM 750 C C . ASP A 1 101 ? -8.042 -9.176 5.171 1.00 90.31 101 ASP A C 1
ATOM 752 O O . ASP A 1 101 ? -8.952 -9.091 4.350 1.00 90.31 101 ASP A O 1
ATOM 756 N N . GLU A 1 102 ? -7.773 -8.177 6.009 1.00 90.56 102 GLU A N 1
ATOM 757 C CA . GLU A 1 102 ? -8.457 -6.892 5.945 1.00 90.56 102 GLU A CA 1
ATOM 758 C C . GLU A 1 102 ? -7.966 -6.047 4.767 1.00 90.56 102 GLU A C 1
ATOM 760 O O . GLU A 1 102 ? -8.786 -5.587 3.975 1.00 90.56 102 GLU A O 1
ATOM 765 N N . VAL A 1 103 ? -6.645 -5.912 4.598 1.00 91.50 103 VAL A N 1
ATOM 766 C CA . VAL A 1 103 ? -6.054 -5.191 3.459 1.00 91.50 103 VAL A CA 1
ATOM 767 C C . VAL A 1 103 ? -6.360 -5.926 2.152 1.00 91.50 103 VAL A C 1
ATOM 769 O O . VAL A 1 103 ? -6.729 -5.301 1.163 1.00 91.50 103 VAL A O 1
ATOM 772 N N . ALA A 1 104 ? -6.292 -7.259 2.155 1.00 92.38 104 ALA A N 1
ATOM 773 C CA . ALA A 1 104 ? -6.630 -8.087 1.005 1.00 92.38 104 ALA A CA 1
ATOM 774 C C . ALA A 1 104 ? -8.060 -7.844 0.509 1.00 92.38 104 ALA A C 1
ATOM 776 O O . ALA A 1 104 ? -8.251 -7.525 -0.661 1.00 92.38 104 ALA A O 1
ATOM 777 N N . ARG A 1 105 ? -9.059 -7.930 1.400 1.00 93.38 105 ARG A N 1
ATOM 778 C CA . ARG A 1 105 ? -10.470 -7.709 1.040 1.00 93.38 105 ARG A CA 1
ATOM 779 C C . ARG A 1 105 ? -10.739 -6.288 0.555 1.00 93.38 105 ARG A C 1
ATOM 781 O O . ARG A 1 105 ? -11.546 -6.105 -0.353 1.00 93.38 105 ARG A O 1
ATOM 788 N N . ALA A 1 106 ? -10.050 -5.295 1.113 1.00 93.31 106 ALA A N 1
ATOM 789 C CA . ALA A 1 106 ? -10.149 -3.920 0.637 1.00 93.31 106 ALA A CA 1
ATOM 790 C C . ALA A 1 106 ? -9.628 -3.768 -0.805 1.00 93.31 106 ALA A C 1
ATOM 792 O O . ALA A 1 106 ? -10.222 -3.038 -1.594 1.00 93.31 106 ALA A O 1
ATOM 793 N N . LEU A 1 107 ? -8.554 -4.482 -1.162 1.00 92.00 107 LEU A N 1
ATOM 794 C CA . LEU A 1 107 ? -7.926 -4.413 -2.487 1.00 92.00 107 LEU A CA 1
ATOM 795 C C . LEU A 1 107 ? -8.615 -5.272 -3.559 1.00 92.00 107 LEU A C 1
ATOM 797 O O . LEU A 1 107 ? -8.554 -4.920 -4.735 1.00 92.00 107 LEU A O 1
ATOM 801 N N . THR A 1 108 ? -9.227 -6.402 -3.193 1.00 92.44 108 THR A N 1
ATOM 802 C CA . THR A 1 108 ? -9.857 -7.327 -4.159 1.00 92.44 108 THR A CA 1
ATOM 803 C C . THR A 1 108 ? -11.364 -7.133 -4.276 1.00 92.44 108 THR A C 1
ATOM 805 O O . THR A 1 108 ? -11.933 -7.310 -5.350 1.00 92.44 108 THR A O 1
ATOM 808 N N . HIS A 1 109 ? -12.030 -6.778 -3.177 1.00 92.44 109 HIS A N 1
ATOM 809 C CA . HIS A 1 109 ? -13.492 -6.706 -3.111 1.00 92.44 109 HIS A CA 1
ATOM 810 C C . HIS A 1 109 ? -14.016 -5.310 -2.767 1.00 92.44 109 HIS A C 1
ATOM 812 O O . HIS A 1 109 ? -15.227 -5.108 -2.788 1.00 92.44 109 HIS A O 1
ATOM 818 N N . HIS A 1 110 ? -13.135 -4.344 -2.474 1.00 91.69 110 HIS A N 1
ATOM 819 C CA . HIS A 1 110 ? -13.520 -3.019 -1.973 1.00 91.69 110 HIS A CA 1
ATOM 820 C C . HIS A 1 110 ? -14.416 -3.099 -0.726 1.00 91.69 110 HIS A C 1
ATOM 822 O O . HIS A 1 110 ? -15.329 -2.300 -0.530 1.00 91.69 110 HIS A O 1
ATOM 828 N N . GLU A 1 111 ? -14.150 -4.086 0.131 1.00 93.25 111 GLU A N 1
ATOM 829 C CA . GLU A 1 111 ? -14.941 -4.360 1.328 1.00 93.25 111 GLU A CA 1
ATOM 830 C C . GLU A 1 111 ? -14.283 -3.843 2.611 1.00 93.25 111 GLU A C 1
ATOM 832 O O . GLU A 1 111 ? -13.066 -3.666 2.710 1.00 93.25 111 GLU A O 1
ATOM 837 N N . GLY A 1 112 ? -15.111 -3.682 3.645 1.00 89.81 112 GLY A N 1
ATOM 838 C CA . GLY A 1 112 ? -14.669 -3.289 4.977 1.00 89.81 112 GLY A CA 1
ATOM 839 C C . GLY A 1 112 ? -14.316 -1.807 5.083 1.00 89.81 112 GLY A C 1
ATOM 840 O O . GLY A 1 112 ? -14.501 -1.026 4.152 1.00 89.81 112 GLY A O 1
ATOM 841 N N . ALA A 1 113 ? -13.817 -1.418 6.254 1.00 89.50 113 ALA A N 1
ATOM 842 C CA . ALA A 1 113 ? -13.559 -0.017 6.566 1.00 89.50 113 ALA A CA 1
ATOM 843 C C . ALA A 1 113 ? -12.477 0.590 5.648 1.00 89.50 113 ALA A C 1
ATOM 845 O O . ALA A 1 113 ? -12.618 1.725 5.215 1.00 89.50 113 ALA A O 1
ATOM 846 N N . LEU A 1 114 ? -11.457 -0.197 5.278 1.00 91.56 114 LEU A N 1
ATOM 847 C CA . LEU A 1 114 ? -10.419 0.199 4.319 1.00 91.56 114 LEU A CA 1
ATOM 848 C C . LEU A 1 114 ? -10.922 0.297 2.869 1.00 91.56 114 LEU A C 1
ATOM 850 O O . LEU A 1 114 ? -10.436 1.141 2.124 1.00 91.56 114 LEU A O 1
ATOM 854 N N . GLY A 1 115 ? -11.866 -0.554 2.452 1.00 91.12 115 GLY A N 1
ATOM 855 C CA . GLY A 1 115 ? -12.410 -0.541 1.088 1.00 91.12 115 GLY A CA 1
ATOM 856 C C . GLY A 1 115 ? -13.350 0.635 0.806 1.00 91.12 115 GLY A C 1
ATOM 857 O O . GLY A 1 115 ? -13.540 0.996 -0.353 1.00 91.12 115 GLY A O 1
ATOM 858 N N . GLY A 1 116 ? -13.916 1.235 1.859 1.00 88.06 116 GLY A N 1
ATOM 859 C CA . GLY A 1 116 ? -14.796 2.405 1.777 1.00 88.06 116 GLY A CA 1
ATOM 860 C C . GLY A 1 116 ? -14.092 3.766 1.835 1.00 88.06 116 GLY A C 1
ATOM 861 O O . GLY A 1 116 ? -14.788 4.781 1.793 1.00 88.06 116 GLY A O 1
ATOM 862 N N . LEU A 1 117 ? -12.760 3.791 1.964 1.00 85.06 117 LEU A N 1
ATOM 863 C CA . LEU A 1 117 ? -11.927 5.002 1.936 1.00 85.06 117 LEU A CA 1
ATOM 864 C C . LEU A 1 117 ? -11.581 5.423 0.496 1.00 85.06 117 LEU A C 1
ATOM 866 O O . LEU A 1 117 ? -11.697 6.633 0.210 1.00 85.06 117 LEU A O 1
#

Sequence (117 aa):
MLAGKVETVEDAVRSLGLQQLGRWAAILLYVQGGTGDRRNPLLTTAAHRGCPMELIVGEAETKSEGAIEPGRAFLAGMLSMVDALLGRPSEYLVQEFCLSDEVARALTHHEGALGGL

Secondary structure (DSSP, 8-state):
---PPB-SHHHHHHHH-HHHHHHHHHHHHHHT-SSSSTT-HHHHHHHHHHHHHHHHHHHS---STTPPPHHHHHHHHHHTTHHHHHTS-HHHHHHHHTB-HHHHHHHHH--HHHHT-

pLDDT: mean 83.78, std 12.03, range [40.34, 94.31]

Foldseek 3Di:
DPLDADQFVVSVCVVCPPVNVVVVVVVVPVVCPDDPDPPPVLQVQLQVQLVVQLVVLVPPPPPDPPRDHSRNLSVLSNCLCVCVVVVHQCQVVCVVRRHDPQSSCLNRPLDDPSSVD

Radius of gyration: 15.13 Å; chains: 1; bounding box: 35×29×38 Å